Protein AF-A0A963U888-F1 (afdb_monomer)

Mean predicted aligned error: 6.11 Å

Radius of gyration: 13.74 Å; Cα contacts (8 Å, |Δi|>4): 20; chains: 1; bounding box: 27×23×38 Å

pLDDT: mean 86.95, std 12.78, range [47.28, 97.56]

Foldseek 3Di:
DDDPDDPVPDDDDADDDDPPPCRPQVVQVVCCVVVVDVDRPPPVVD

Sequence (46 aa):
MARAYPLTRYRNFGIMAHIDAGKTTTTERILYYTGKSHKIGEVHDG

Secondary structure (DSSP, 8-state):
---SS-GGG---------TTS-HHHHHHHHHHHTTS-SSTTGGG--

Structure (mmCIF, N/CA/C/O backbone):
data_AF-A0A963U888-F1
#
_entry.id   AF-A0A963U888-F1
#
loop_
_atom_site.group_PDB
_atom_site.id
_atom_site.type_symbol
_atom_site.label_atom_id
_atom_site.label_alt_id
_atom_site.label_comp_id
_atom_site.label_asym_id
_atom_site.label_entity_id
_atom_site.label_seq_id
_atom_site.pdbx_PDB_ins_code
_atom_site.Cartn_x
_atom_site.Cartn_y
_atom_site.Cartn_z
_atom_site.occupancy
_a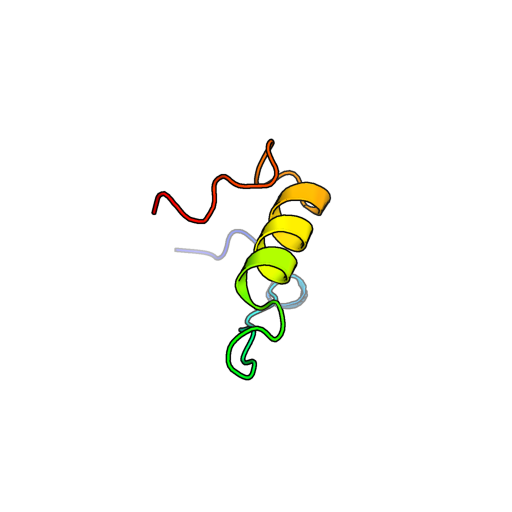tom_site.B_iso_or_equiv
_atom_site.auth_seq_id
_atom_site.auth_comp_id
_atom_site.auth_asym_id
_atom_site.auth_atom_id
_atom_site.pdbx_PDB_model_num
ATOM 1 N N . MET A 1 1 ? -3.654 -8.132 28.003 1.00 73.88 1 MET A N 1
ATOM 2 C CA . MET A 1 1 ? -4.053 -6.972 27.174 1.00 73.88 1 MET A CA 1
ATOM 3 C C . MET A 1 1 ? -5.235 -7.383 26.306 1.00 73.88 1 MET A C 1
ATOM 5 O O . MET A 1 1 ? -5.100 -8.349 25.564 1.00 73.88 1 MET A O 1
ATOM 9 N N . ALA A 1 2 ? -6.389 -6.722 26.429 1.00 85.44 2 ALA A N 1
ATOM 10 C CA . ALA A 1 2 ? -7.525 -6.959 25.534 1.00 85.44 2 ALA A CA 1
ATOM 11 C C . ALA A 1 2 ? -7.258 -6.321 24.159 1.00 85.44 2 ALA A C 1
ATOM 13 O O . ALA A 1 2 ? -6.534 -5.332 24.049 1.00 85.44 2 ALA A O 1
ATOM 14 N N . ARG A 1 3 ? -7.798 -6.914 23.095 1.00 88.62 3 ARG A N 1
ATOM 15 C CA . ARG A 1 3 ? -7.519 -6.506 21.713 1.00 88.62 3 ARG A CA 1
ATOM 16 C C . ARG A 1 3 ? -8.263 -5.206 21.378 1.00 88.62 3 ARG A C 1
ATOM 18 O O . ARG A 1 3 ? -9.466 -5.135 21.589 1.00 88.62 3 ARG A O 1
ATOM 25 N N . ALA A 1 4 ? -7.571 -4.213 20.816 1.00 91.56 4 ALA A N 1
ATOM 26 C CA . ALA A 1 4 ? -8.173 -2.914 20.477 1.00 91.56 4 ALA A CA 1
ATOM 27 C C . ALA A 1 4 ? 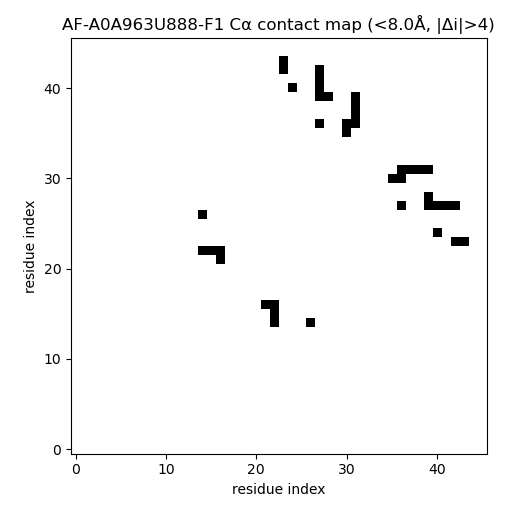-9.169 -2.971 19.298 1.00 91.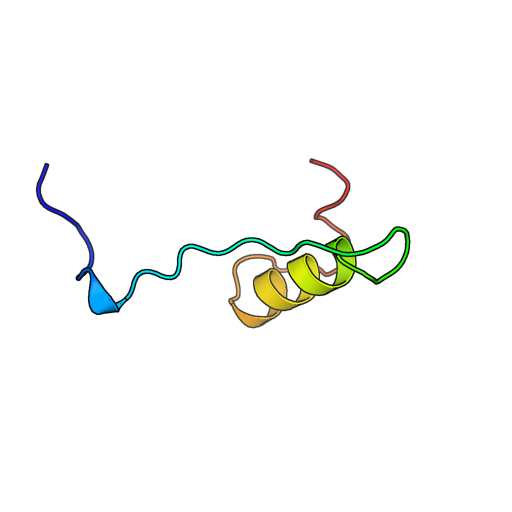56 4 ALA A C 1
ATOM 29 O O . ALA A 1 4 ? -10.036 -2.111 19.179 1.00 91.56 4 ALA A O 1
ATOM 30 N N . TYR A 1 5 ? -9.056 -3.980 18.426 1.00 92.06 5 TYR A N 1
ATOM 31 C CA . TYR A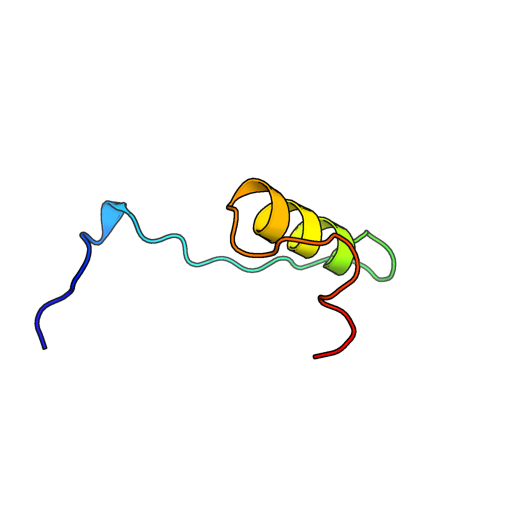 1 5 ? -9.890 -4.133 17.230 1.00 92.06 5 TYR A CA 1
ATOM 32 C C . TYR A 1 5 ? -10.403 -5.576 17.088 1.00 92.06 5 TYR A C 1
ATOM 34 O O . TYR A 1 5 ? -9.697 -6.514 17.478 1.00 92.06 5 TYR A O 1
ATOM 42 N N . PRO A 1 6 ? -11.598 -5.793 16.502 1.00 95.69 6 PRO A N 1
ATOM 43 C CA . PRO A 1 6 ? -12.124 -7.133 16.255 1.00 95.69 6 PRO A CA 1
ATOM 44 C C . PRO A 1 6 ? -11.290 -7.884 15.209 1.00 95.69 6 PRO A C 1
ATOM 46 O O . PRO A 1 6 ? -10.783 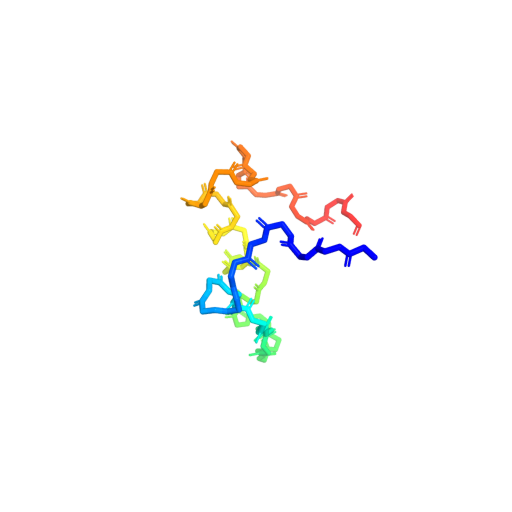-7.296 14.252 1.00 95.69 6 PRO A O 1
ATOM 49 N N . LEU A 1 7 ? -11.192 -9.209 15.369 1.00 94.19 7 LEU A N 1
ATOM 50 C CA . LEU A 1 7 ? -10.445 -10.118 14.486 1.00 94.19 7 LEU A CA 1
ATOM 51 C C . LEU A 1 7 ? -10.814 -9.966 13.002 1.00 94.19 7 LEU A C 1
ATOM 53 O O . LEU A 1 7 ? -9.938 -9.992 12.142 1.00 94.19 7 LEU A O 1
ATOM 57 N N . THR A 1 8 ? -12.091 -9.726 12.711 1.00 96.62 8 THR A N 1
ATOM 58 C CA . THR A 1 8 ? -12.641 -9.572 11.355 1.00 96.62 8 THR A CA 1
ATOM 59 C C . THR A 1 8 ? -12.062 -8.384 10.580 1.00 96.62 8 THR A C 1
ATOM 61 O O . THR A 1 8 ? -12.127 -8.363 9.348 1.00 96.62 8 THR A O 1
ATOM 64 N N . ARG A 1 9 ? -11.465 -7.403 11.273 1.00 94.94 9 ARG A N 1
ATOM 65 C CA . ARG A 1 9 ? -10.844 -6.213 10.665 1.00 94.94 9 ARG A CA 1
ATOM 66 C C . ARG A 1 9 ? -9.355 -6.371 10.361 1.00 94.94 9 ARG A C 1
ATOM 68 O O . ARG A 1 9 ? -8.790 -5.503 9.704 1.00 94.94 9 ARG A O 1
ATOM 75 N N . TYR A 1 10 ? -8.712 -7.449 10.805 1.00 94.25 10 TYR A N 1
ATOM 76 C CA . TYR A 1 10 ? -7.303 -7.682 10.497 1.00 94.25 10 TYR A CA 1
ATOM 77 C C . TYR A 1 10 ? -7.137 -8.203 9.066 1.00 94.25 10 TYR A C 1
ATOM 79 O O . TYR A 1 10 ? -7.946 -8.992 8.572 1.00 94.25 10 TYR A O 1
ATOM 87 N N . ARG A 1 11 ? -6.068 -7.763 8.400 1.00 94.75 11 ARG A N 1
ATOM 88 C CA . ARG A 1 11 ? -5.609 -8.276 7.106 1.00 94.75 11 ARG A CA 1
ATOM 89 C C . ARG A 1 11 ? -4.113 -8.537 7.231 1.00 94.75 11 ARG A C 1
ATOM 91 O O . ARG A 1 11 ? -3.337 -7.593 7.296 1.00 94.75 11 ARG A O 1
ATOM 98 N N . ASN A 1 12 ? -3.735 -9.806 7.348 1.00 94.81 12 ASN A N 1
ATOM 99 C CA . ASN A 1 12 ? -2.339 -10.223 7.427 1.00 94.81 12 ASN A CA 1
ATOM 100 C C . ASN A 1 12 ? -1.939 -10.806 6.070 1.00 94.81 12 ASN A C 1
ATOM 102 O O . ASN A 1 12 ? -2.436 -11.868 5.700 1.00 94.81 12 ASN A O 1
ATOM 106 N N . PHE A 1 13 ? -1.126 -10.078 5.307 1.00 96.50 13 PHE A N 1
ATOM 107 C CA . PHE A 1 13 ? -0.707 -10.471 3.965 1.00 96.50 13 PHE A CA 1
ATOM 108 C C . PHE A 1 13 ? 0.655 -9.864 3.620 1.00 96.50 13 PHE A C 1
ATOM 110 O O . PHE A 1 13 ? 1.084 -8.886 4.231 1.00 96.50 13 PHE A O 1
ATOM 117 N N . GLY A 1 14 ? 1.310 -10.441 2.615 1.00 95.44 14 GLY A N 1
ATOM 118 C CA . GLY A 1 14 ? 2.544 -9.925 2.032 1.00 95.44 14 GLY A CA 1
ATOM 119 C C . GLY A 1 14 ? 2.472 -9.936 0.509 1.00 95.44 14 GLY A C 1
ATOM 120 O O . GLY A 1 14 ? 1.676 -10.669 -0.077 1.00 95.44 14 GLY A O 1
ATOM 121 N N . ILE A 1 15 ? 3.307 -9.114 -0.127 1.00 95.69 15 ILE A N 1
ATOM 122 C CA . ILE A 1 15 ? 3.428 -9.042 -1.586 1.00 95.69 15 ILE A CA 1
ATOM 123 C C . ILE A 1 15 ? 4.722 -9.752 -1.988 1.00 95.69 15 ILE A C 1
ATOM 125 O O . ILE A 1 15 ? 5.817 -9.295 -1.657 1.00 95.69 15 ILE A O 1
ATOM 129 N N . MET A 1 16 ? 4.593 -10.865 -2.711 1.00 96.44 16 MET A N 1
ATOM 130 C CA . MET A 1 16 ? 5.706 -11.553 -3.368 1.00 96.44 16 MET A CA 1
ATOM 131 C C . MET A 1 16 ? 5.635 -11.278 -4.864 1.00 96.44 16 MET A C 1
ATOM 133 O O . MET A 1 16 ? 4.560 -11.357 -5.453 1.00 96.44 16 MET A O 1
ATOM 137 N N . ALA A 1 17 ? 6.765 -10.949 -5.476 1.00 95.75 17 ALA A N 1
ATOM 138 C CA . ALA A 1 17 ? 6.820 -10.669 -6.901 1.00 95.75 17 ALA A CA 1
ATOM 139 C C . ALA A 1 17 ? 8.198 -11.030 -7.462 1.00 95.75 17 ALA A C 1
ATOM 141 O O . ALA A 1 17 ? 9.179 -11.081 -6.715 1.00 95.75 17 ALA A O 1
ATOM 142 N N . HIS A 1 18 ? 8.253 -11.261 -8.773 1.00 97.56 18 HIS A N 1
ATOM 143 C CA . HIS A 1 18 ? 9.512 -11.377 -9.504 1.00 97.56 18 HIS A CA 1
ATOM 144 C C . HIS A 1 18 ? 10.300 -10.053 -9.451 1.00 97.56 18 HIS A C 1
ATOM 146 O O . HIS A 1 18 ? 9.736 -9.002 -9.125 1.00 97.56 18 HIS A O 1
ATOM 152 N N . ILE A 1 19 ? 11.600 -10.105 -9.764 1.00 95.12 19 ILE A N 1
ATOM 153 C CA . ILE A 1 19 ? 12.435 -8.900 -9.867 1.00 95.12 19 ILE A CA 1
ATOM 154 C C . ILE A 1 19 ? 11.787 -7.948 -10.887 1.00 95.12 19 ILE A C 1
ATOM 156 O O . ILE A 1 19 ? 11.253 -8.388 -11.902 1.00 95.12 19 ILE A O 1
ATOM 160 N N . ASP A 1 20 ? 11.744 -6.660 -10.545 1.00 92.94 20 ASP A N 1
ATOM 161 C CA . ASP A 1 20 ? 11.153 -5.572 -11.340 1.00 92.94 20 ASP A CA 1
ATOM 162 C C . ASP A 1 20 ? 9.644 -5.661 -11.645 1.00 92.94 20 ASP A C 1
ATOM 164 O O . ASP A 1 20 ? 9.101 -4.827 -12.363 1.00 92.94 20 ASP A O 1
ATOM 168 N N . ALA A 1 21 ? 8.900 -6.575 -11.011 1.00 96.19 21 ALA A N 1
ATOM 169 C CA . ALA A 1 21 ? 7.441 -6.672 -11.168 1.00 96.19 21 ALA A CA 1
ATOM 170 C C . ALA A 1 21 ? 6.638 -5.618 -10.367 1.00 96.19 21 ALA A C 1
ATOM 172 O O . ALA A 1 21 ? 5.411 -5.668 -10.316 1.00 96.19 21 ALA A O 1
ATOM 173 N N . GLY A 1 22 ? 7.312 -4.669 -9.705 1.00 94.12 22 GLY A N 1
ATOM 174 C CA . GLY A 1 22 ? 6.651 -3.562 -9.003 1.00 94.12 22 GLY A CA 1
ATOM 175 C C . GLY A 1 22 ? 6.180 -3.865 -7.574 1.00 94.12 22 GLY A C 1
ATOM 176 O O . GLY A 1 22 ? 5.225 -3.239 -7.107 1.00 94.12 22 GLY A O 1
ATOM 177 N N . LYS A 1 23 ? 6.843 -4.784 -6.846 1.00 95.75 23 LYS A N 1
ATOM 178 C CA . LYS A 1 23 ? 6.565 -5.061 -5.416 1.00 95.75 23 LYS A CA 1
ATOM 179 C C . LYS A 1 23 ? 6.546 -3.771 -4.591 1.00 95.75 23 LYS A C 1
ATOM 181 O O . LYS A 1 23 ? 5.579 -3.506 -3.882 1.00 95.75 23 LYS A O 1
ATOM 186 N N . THR A 1 24 ? 7.597 -2.963 -4.711 1.00 91.81 24 THR A N 1
ATOM 187 C CA . THR A 1 24 ? 7.744 -1.744 -3.913 1.00 91.81 24 THR A CA 1
ATOM 188 C C . THR A 1 24 ? 6.733 -0.678 -4.322 1.00 91.81 24 THR A C 1
ATOM 190 O O . THR A 1 24 ? 5.997 -0.188 -3.473 1.00 91.81 24 THR A O 1
ATOM 193 N N . THR A 1 25 ? 6.570 -0.427 -5.624 1.00 92.44 25 THR A N 1
ATOM 194 C CA . THR A 1 25 ? 5.604 0.559 -6.135 1.00 92.44 25 THR A CA 1
ATOM 195 C C . THR A 1 25 ? 4.151 0.208 -5.789 1.00 92.44 25 THR A C 1
ATOM 197 O O . THR A 1 25 ? 3.302 1.088 -5.646 1.00 92.44 25 THR A O 1
ATOM 200 N N . THR A 1 26 ? 3.827 -1.082 -5.654 1.00 94.19 26 THR A N 1
ATOM 201 C CA . THR A 1 26 ? 2.497 -1.525 -5.204 1.00 94.19 26 THR A CA 1
ATOM 202 C C . THR A 1 26 ? 2.298 -1.245 -3.715 1.00 94.19 26 THR A C 1
ATOM 204 O O . THR A 1 26 ? 1.251 -0.724 -3.328 1.00 94.19 26 THR A O 1
ATOM 207 N N . THR A 1 27 ? 3.309 -1.515 -2.885 1.00 94.25 27 THR A N 1
ATOM 208 C CA . THR A 1 27 ? 3.290 -1.172 -1.454 1.00 94.25 27 THR A CA 1
ATOM 209 C C . THR A 1 27 ? 3.096 0.329 -1.238 1.00 94.25 27 THR A C 1
ATOM 211 O O . THR A 1 27 ? 2.242 0.722 -0.446 1.00 94.25 27 THR A O 1
ATOM 214 N N . GLU A 1 28 ? 3.810 1.175 -1.984 1.00 92.56 28 GLU A N 1
ATOM 215 C CA . GLU A 1 28 ? 3.669 2.637 -1.904 1.00 92.56 28 GLU A CA 1
ATOM 216 C C . GLU A 1 28 ? 2.241 3.101 -2.175 1.00 92.56 28 GLU A C 1
ATOM 218 O O . GLU A 1 28 ? 1.696 3.913 -1.430 1.00 92.56 28 GLU A O 1
ATOM 223 N N . ARG A 1 29 ? 1.602 2.547 -3.212 1.00 92.50 29 ARG A N 1
ATOM 224 C CA . ARG A 1 29 ? 0.211 2.869 -3.548 1.00 92.50 29 ARG A CA 1
ATOM 225 C C . ARG A 1 29 ? -0.750 2.470 -2.437 1.00 92.50 29 ARG A C 1
ATOM 227 O O . ARG A 1 29 ? -1.632 3.253 -2.099 1.00 92.50 29 ARG A O 1
ATOM 234 N N . ILE A 1 30 ? -0.579 1.287 -1.845 1.00 93.56 30 ILE A N 1
ATOM 235 C CA . ILE A 1 30 ? -1.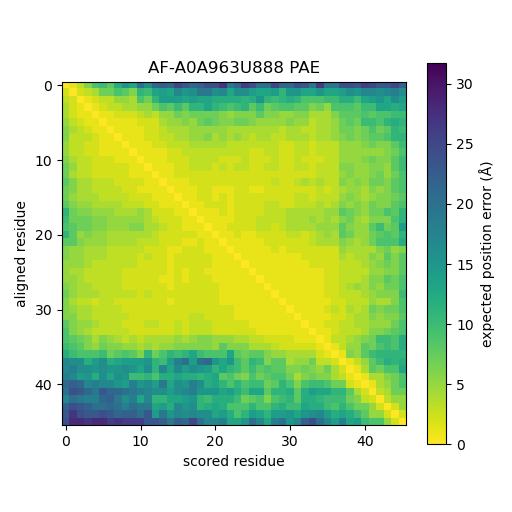406 0.850 -0.710 1.00 93.56 30 ILE A CA 1
ATOM 236 C C . ILE A 1 30 ? -1.256 1.830 0.458 1.00 93.56 30 ILE A C 1
ATOM 238 O O . ILE A 1 30 ? -2.259 2.256 1.031 1.00 93.56 30 ILE A O 1
ATOM 242 N N . LEU A 1 31 ? -0.028 2.225 0.800 1.00 92.62 31 LEU A N 1
ATOM 243 C CA . LEU A 1 31 ? 0.221 3.171 1.890 1.00 92.62 31 LEU A CA 1
ATOM 244 C C . LEU A 1 31 ? -0.354 4.562 1.592 1.00 92.62 31 LEU A C 1
ATOM 246 O O . LEU A 1 31 ? -0.962 5.160 2.477 1.00 92.62 31 LEU A O 1
ATOM 250 N N . TYR A 1 32 ? -0.232 5.045 0.355 1.00 91.69 32 TYR A N 1
ATOM 251 C CA . TYR A 1 32 ? -0.805 6.320 -0.074 1.00 91.69 32 TYR A CA 1
ATOM 252 C C . TYR A 1 32 ? -2.339 6.315 0.004 1.00 91.69 32 TYR A C 1
ATOM 254 O O . TYR A 1 32 ? -2.932 7.158 0.674 1.00 91.69 32 TYR A O 1
ATOM 262 N N . TYR A 1 33 ? -3.001 5.320 -0.597 1.00 93.38 33 TYR A N 1
ATOM 263 C CA . TYR A 1 33 ? -4.468 5.249 -0.611 1.00 93.38 33 TYR A CA 1
ATOM 264 C C . TYR A 1 33 ? -5.084 4.965 0.762 1.00 93.38 33 TYR A C 1
ATOM 266 O O . TYR A 1 33 ? -6.233 5.324 1.006 1.00 93.38 33 TYR A O 1
ATOM 274 N N . THR A 1 34 ? -4.336 4.343 1.675 1.00 93.44 3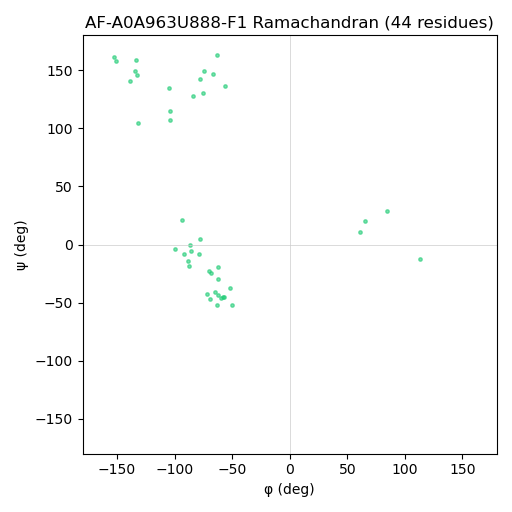4 THR A N 1
ATOM 275 C CA . THR A 1 34 ? -4.777 4.143 3.066 1.00 93.44 34 THR A CA 1
ATOM 276 C C . THR A 1 34 ? -4.458 5.329 3.980 1.00 93.44 34 THR A C 1
ATOM 278 O O . THR A 1 34 ? -4.770 5.274 5.171 1.00 93.44 34 THR A O 1
ATOM 281 N N . GLY A 1 35 ? -3.834 6.391 3.453 1.00 90.44 35 GLY A N 1
ATOM 282 C CA . GLY A 1 35 ? -3.403 7.557 4.227 1.00 90.44 35 GLY A CA 1
ATOM 283 C C . GLY A 1 35 ? -2.305 7.240 5.246 1.00 90.44 35 GLY A C 1
ATOM 284 O O . GLY A 1 35 ? -2.151 7.962 6.226 1.00 90.44 35 GLY A O 1
ATOM 285 N N . LYS A 1 36 ? -1.576 6.131 5.062 1.00 87.38 36 LYS A N 1
ATOM 286 C CA . LYS A 1 36 ? -0.441 5.725 5.907 1.00 87.38 36 LYS A CA 1
ATOM 287 C C . LYS A 1 36 ? 0.886 6.329 5.457 1.00 87.38 36 LYS A C 1
ATOM 289 O O . LYS A 1 36 ? 1.806 6.378 6.263 1.00 87.38 36 LYS A O 1
ATOM 294 N N . SER A 1 37 ? 0.963 6.807 4.217 1.00 80.69 37 SER A N 1
ATOM 295 C CA . SER A 1 37 ? 2.030 7.677 3.722 1.00 80.69 37 SER A CA 1
ATOM 296 C C . SER A 1 37 ? 1.424 8.860 2.969 1.00 80.69 37 SER A C 1
ATOM 298 O O . SER A 1 37 ? 0.395 8.718 2.308 1.00 80.69 37 SER A O 1
ATOM 300 N N . HIS A 1 38 ? 2.071 10.022 3.056 1.00 68.12 38 HI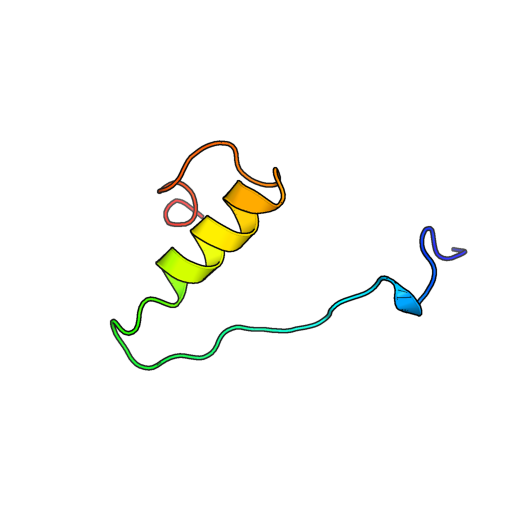S A N 1
ATOM 301 C CA . HIS A 1 38 ? 1.637 11.252 2.390 1.00 68.12 38 HIS A CA 1
ATOM 302 C C . HIS A 1 38 ? 2.406 11.545 1.092 1.00 68.12 38 HIS A C 1
ATOM 304 O O . HIS A 1 38 ? 2.060 12.496 0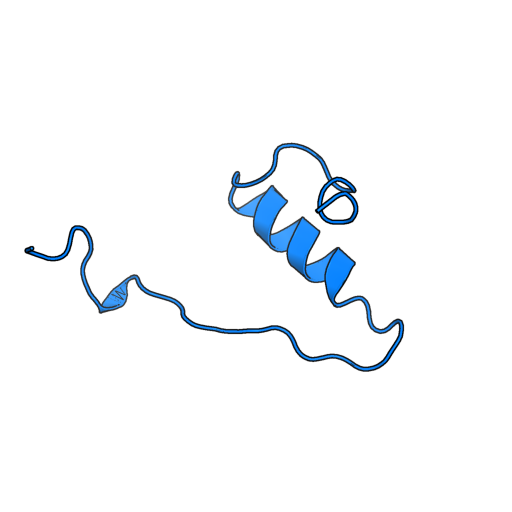.390 1.00 68.12 38 HIS A O 1
ATOM 310 N N . LYS A 1 39 ? 3.412 10.729 0.742 1.00 69.88 39 LYS A N 1
ATOM 311 C CA . LYS A 1 39 ? 4.192 10.861 -0.497 1.00 69.88 39 LYS A CA 1
ATOM 312 C C . LYS A 1 39 ? 4.473 9.500 -1.137 1.00 69.88 39 LYS A C 1
ATOM 314 O O . LYS A 1 39 ? 4.750 8.517 -0.453 1.00 69.88 39 LYS A O 1
ATOM 319 N N . ILE A 1 40 ? 4.405 9.464 -2.465 1.00 74.31 40 ILE A N 1
ATOM 320 C CA . ILE A 1 40 ? 4.829 8.325 -3.291 1.00 74.31 40 ILE A CA 1
ATOM 321 C C . ILE A 1 40 ? 6.348 8.460 -3.491 1.00 74.31 40 ILE A C 1
ATOM 323 O O . ILE A 1 40 ? 6.793 9.541 -3.873 1.00 74.31 40 ILE A O 1
ATOM 327 N N . GLY A 1 41 ? 7.129 7.410 -3.208 1.00 67.88 41 GLY A N 1
ATOM 328 C CA . GLY A 1 41 ? 8.597 7.409 -3.315 1.00 67.88 41 GLY A CA 1
ATOM 329 C C . GLY A 1 41 ? 9.375 7.283 -1.994 1.00 67.88 41 GLY A C 1
ATOM 330 O O . GLY A 1 41 ? 10.573 7.041 -2.037 1.00 67.88 41 GLY A O 1
ATOM 331 N N . GLU A 1 42 ? 8.737 7.426 -0.823 1.00 63.16 42 GLU A N 1
ATOM 332 C CA . GLU A 1 42 ? 9.433 7.439 0.487 1.00 63.16 42 GLU A CA 1
ATOM 333 C C . GLU A 1 42 ? 9.679 6.043 1.102 1.00 63.16 42 GLU A C 1
ATOM 335 O O . GLU A 1 42 ? 10.339 5.942 2.130 1.00 63.16 42 GLU A O 1
ATOM 340 N N . VAL A 1 43 ? 9.181 4.940 0.523 1.00 64.25 43 VAL A N 1
ATOM 341 C CA . VAL A 1 43 ? 9.367 3.605 1.152 1.00 64.25 43 VAL A CA 1
ATOM 342 C C . VAL A 1 43 ? 10.754 3.005 0.912 1.00 64.25 43 VAL A C 1
ATOM 344 O O . VAL A 1 43 ? 11.059 1.945 1.451 1.00 64.25 43 VAL A O 1
ATOM 347 N N . HIS A 1 44 ? 11.557 3.642 0.060 1.00 59.91 44 HIS A N 1
ATOM 348 C CA . HIS A 1 44 ? 12.894 3.189 -0.306 1.00 59.91 44 HIS A CA 1
ATOM 349 C C . HIS A 1 44 ? 13.996 3.709 0.637 1.00 59.91 44 HIS A C 1
ATOM 351 O O . HIS A 1 44 ? 15.087 3.149 0.615 1.00 59.91 44 HIS A O 1
ATOM 357 N N . ASP A 1 45 ? 13.709 4.708 1.481 1.00 55.72 45 ASP A N 1
ATOM 358 C CA . ASP A 1 45 ? 14.649 5.281 2.465 1.00 55.72 45 ASP A CA 1
ATOM 359 C C . ASP A 1 45 ? 14.542 4.628 3.864 1.00 55.72 45 ASP A C 1
ATOM 361 O O . ASP A 1 45 ? 14.918 5.228 4.874 1.00 55.72 45 ASP A O 1
ATOM 365 N N . GLY A 1 46 ? 13.989 3.411 3.934 1.00 47.28 46 GLY A N 1
ATOM 366 C CA . GLY A 1 46 ? 13.875 2.601 5.155 1.00 47.28 46 GLY A CA 1
ATOM 367 C C . GLY A 1 46 ? 14.912 1.492 5.229 1.00 47.28 46 GLY A C 1
ATOM 368 O O . GLY A 1 46 ? 14.943 0.672 4.283 1.00 47.28 46 GLY A O 1
#

Solvent-accessible surface area (backbone atoms only — not comparable to full-atom values): 3316 Å² total; per-residue (Å²): 134,84,77,95,64,65,77,89,75,65,81,91,83,84,86,84,65,62,89,90,68,44,54,65,65,51,52,42,49,53,30,39,79,69,68,74,34,96,61,84,78,65,80,78,84,112